Protein AF-A0A936QHN0-F1 (afdb_monomer_lite)

Structure (mmCIF, N/CA/C/O backbone):
data_AF-A0A936QHN0-F1
#
_entry.id   AF-A0A936QHN0-F1
#
loop_
_atom_site.group_PDB
_atom_site.id
_atom_site.type_symbol
_atom_site.label_atom_id
_atom_site.label_alt_id
_atom_site.label_comp_id
_atom_site.label_asym_id
_atom_site.label_entity_id
_atom_site.label_seq_id
_atom_site.pdbx_PDB_ins_code
_atom_site.Cartn_x
_atom_site.Cartn_y
_atom_site.Cartn_z
_atom_site.occupancy
_atom_site.B_iso_or_equiv
_atom_site.auth_seq_id
_atom_site.auth_comp_id
_atom_site.auth_asym_id
_atom_site.auth_atom_id
_atom_site.pdbx_PDB_model_num
ATOM 1 N N . MET A 1 1 ? -9.330 0.485 5.965 1.00 60.91 1 MET A N 1
ATOM 2 C CA . MET A 1 1 ? -8.764 0.485 7.335 1.00 60.91 1 MET A CA 1
ATOM 3 C C . MET A 1 1 ? -7.270 0.221 7.224 1.00 60.91 1 MET A C 1
ATOM 5 O O . MET A 1 1 ? -6.900 -0.715 6.533 1.00 60.91 1 MET A O 1
ATOM 9 N N . LEU A 1 2 ? -6.405 1.069 7.789 1.00 78.06 2 LEU A N 1
ATOM 10 C CA . LEU A 1 2 ? -4.953 0.842 7.735 1.00 78.06 2 LEU A CA 1
ATOM 11 C C . LEU A 1 2 ? -4.526 0.079 8.993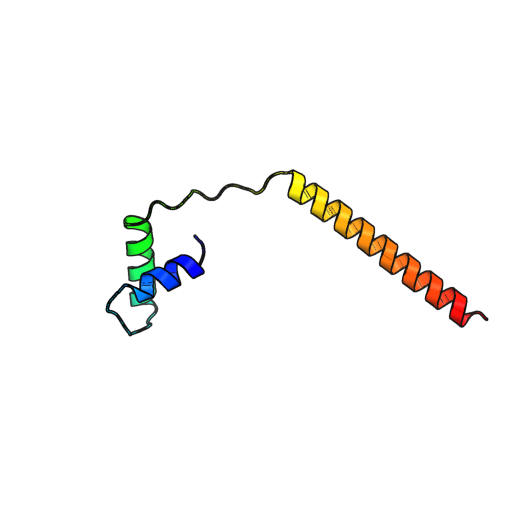 1.00 78.06 2 LEU A C 1
ATOM 13 O O . LEU A 1 2 ? -4.799 0.556 10.094 1.00 78.06 2 LEU A O 1
ATOM 17 N N . ALA A 1 3 ? -3.837 -1.056 8.836 1.00 81.31 3 ALA A N 1
ATOM 18 C CA . ALA A 1 3 ? -3.429 -1.931 9.946 1.00 81.31 3 ALA A CA 1
ATOM 19 C C . ALA A 1 3 ? -2.661 -1.185 11.054 1.00 81.31 3 ALA A C 1
ATOM 21 O O . ALA A 1 3 ? -2.845 -1.444 12.242 1.00 81.31 3 ALA A O 1
ATOM 22 N N . ASN A 1 4 ? -1.873 -0.176 10.675 1.00 86.25 4 ASN A N 1
ATOM 23 C CA . ASN A 1 4 ? -1.119 0.658 11.611 1.00 86.25 4 ASN A CA 1
ATOM 24 C C . ASN A 1 4 ? -2.010 1.409 12.609 1.00 86.25 4 ASN A C 1
ATOM 26 O O . ASN A 1 4 ? -1.611 1.601 13.754 1.00 86.25 4 ASN A O 1
ATOM 30 N N . LYS A 1 5 ? -3.215 1.826 12.200 1.00 87.31 5 LYS A N 1
ATOM 31 C CA . LYS A 1 5 ? -4.114 2.576 13.085 1.00 87.31 5 LYS A CA 1
ATOM 32 C C . LYS A 1 5 ? -4.754 1.678 14.140 1.00 87.31 5 LYS A C 1
ATOM 34 O O . LYS A 1 5 ? -4.832 2.073 15.297 1.00 87.31 5 LYS A O 1
ATOM 39 N N . VAL A 1 6 ? -5.128 0.461 13.751 1.00 87.81 6 VAL A N 1
ATOM 40 C CA . VAL A 1 6 ? -5.652 -0.573 14.659 1.00 87.81 6 VAL A CA 1
ATOM 41 C C . VAL A 1 6 ? -4.586 -0.980 15.663 1.00 87.81 6 VAL A C 1
ATOM 43 O O . VAL A 1 6 ? -4.838 -0.993 16.858 1.00 87.81 6 VAL A O 1
ATOM 46 N N . LYS A 1 7 ? -3.355 -1.200 15.186 1.00 87.06 7 LYS A N 1
ATOM 47 C CA . LYS A 1 7 ? -2.196 -1.497 16.034 1.00 87.06 7 LYS A CA 1
ATOM 48 C C . LYS A 1 7 ? -1.875 -0.373 17.022 1.00 87.06 7 LYS A C 1
ATOM 50 O O . LYS A 1 7 ? -1.318 -0.628 18.081 1.00 87.06 7 LYS A O 1
ATOM 55 N N . ASN A 1 8 ? -2.150 0.882 16.672 1.00 88.62 8 ASN A N 1
ATOM 56 C CA . ASN A 1 8 ? -1.967 1.987 17.609 1.00 88.62 8 ASN A CA 1
ATOM 57 C C . ASN A 1 8 ? -3.097 2.048 18.642 1.00 88.62 8 ASN A C 1
ATOM 59 O O . ASN A 1 8 ? -2.838 2.314 19.807 1.00 88.62 8 ASN A O 1
ATOM 63 N N . PHE A 1 9 ? -4.329 1.761 18.224 1.00 89.56 9 PHE A N 1
ATOM 64 C CA . PHE A 1 9 ? -5.476 1.670 19.122 1.00 89.56 9 PHE A CA 1
ATOM 65 C C . PHE A 1 9 ? -5.363 0.500 20.105 1.00 89.56 9 PHE A C 1
ATOM 67 O O . PHE A 1 9 ? -5.643 0.661 21.283 1.00 89.56 9 PHE A O 1
ATOM 74 N N . SER A 1 10 ? -4.851 -0.654 19.675 1.00 88.38 10 SER A N 1
ATOM 75 C CA . SER A 1 10 ? -4.641 -1.785 20.582 1.00 88.38 10 SER A CA 1
ATOM 76 C C . SER A 1 10 ? -3.679 -1.448 21.729 1.00 88.38 10 SER A C 1
ATOM 78 O O . SER A 1 10 ? -3.805 -2.007 22.807 1.00 88.38 10 SER A O 1
ATOM 80 N N . LYS A 1 11 ? -2.742 -0.508 21.530 1.00 88.69 11 LYS A N 1
ATOM 81 C CA . LYS A 1 11 ? -1.817 -0.044 22.579 1.00 88.69 11 LYS A CA 1
ATOM 82 C C . LYS A 1 11 ? -2.464 0.872 23.614 1.00 88.69 11 LYS A C 1
ATOM 84 O O . LYS A 1 11 ? -1.896 1.038 24.686 1.00 88.69 11 LYS A O 1
ATOM 89 N N . THR A 1 12 ? -3.585 1.514 23.283 1.00 88.75 12 THR A N 1
ATOM 90 C CA . THR A 1 12 ? -4.330 2.333 24.249 1.00 88.75 12 THR A CA 1
ATOM 91 C C . THR A 1 12 ? -5.235 1.485 25.136 1.00 88.75 12 THR A C 1
ATOM 93 O O . THR A 1 12 ? -5.755 1.993 26.121 1.00 88.75 12 THR A O 1
ATOM 96 N N . LEU A 1 13 ? -5.438 0.213 24.786 1.00 87.44 13 LEU A N 1
ATOM 97 C CA . LEU A 1 13 ? -6.199 -0.742 25.580 1.00 87.44 13 LEU A CA 1
ATOM 98 C C . LEU A 1 13 ? -5.275 -1.416 26.603 1.00 87.44 13 LEU A C 1
ATOM 100 O O . LEU A 1 13 ? -4.101 -1.661 26.334 1.00 87.44 13 LEU A O 1
ATOM 104 N N . GLU A 1 14 ? -5.812 -1.752 27.774 1.00 82.75 14 GLU A N 1
ATOM 105 C CA . GLU A 1 14 ? -5.050 -2.388 28.862 1.00 82.75 14 GLU A CA 1
ATOM 106 C C . GLU A 1 14 ? -4.676 -3.854 28.571 1.00 82.75 14 GLU A C 1
ATOM 108 O O . GLU A 1 14 ? -3.850 -4.449 29.269 1.00 82.75 14 GLU A O 1
ATOM 113 N N . ASN A 1 15 ? -5.256 -4.444 27.521 1.00 78.31 15 ASN A N 1
ATOM 114 C CA . ASN A 1 15 ? -5.031 -5.833 27.139 1.00 78.31 15 ASN A CA 1
ATOM 115 C C . ASN A 1 15 ? -3.625 -6.038 26.548 1.00 78.31 15 ASN A C 1
ATOM 117 O O . ASN A 1 15 ? -3.306 -5.546 25.468 1.00 78.31 15 ASN A O 1
ATOM 121 N N . LYS A 1 16 ? -2.786 -6.810 27.252 1.00 74.75 16 LYS A N 1
ATOM 122 C CA . LYS A 1 16 ? -1.398 -7.131 26.849 1.00 74.75 16 LYS A CA 1
ATOM 123 C C . LYS A 1 16 ? -1.273 -8.428 26.044 1.00 74.75 16 LYS A C 1
ATOM 125 O O . LYS A 1 16 ? -0.203 -8.715 25.510 1.00 74.75 16 LYS A O 1
ATOM 130 N N . SER A 1 17 ? -2.348 -9.209 25.980 1.00 82.88 17 SER A N 1
ATOM 131 C CA . SER A 1 17 ? -2.407 -10.484 25.267 1.00 82.88 17 SER A CA 1
ATOM 132 C C . SER A 1 17 ? -2.800 -10.283 23.809 1.00 82.88 17 SER A C 1
ATOM 134 O O . SER A 1 17 ? -3.577 -9.387 23.483 1.00 82.88 17 SER A O 1
ATOM 136 N N . LYS A 1 18 ? -2.280 -11.146 22.936 1.00 82.31 18 LYS A N 1
ATOM 137 C CA . LYS A 1 18 ? -2.594 -11.148 21.510 1.00 82.31 18 LYS A CA 1
ATOM 138 C C . LYS A 1 18 ? -3.063 -12.539 21.093 1.00 82.31 18 LYS A C 1
ATOM 140 O O . LYS A 1 18 ? -2.245 -13.428 20.878 1.00 82.31 18 LYS A O 1
ATOM 145 N N . THR A 1 19 ? -4.375 -12.686 20.997 1.00 91.19 19 THR A N 1
ATOM 146 C CA . THR A 1 19 ? -5.072 -13.887 20.521 1.00 91.19 19 THR A CA 1
ATOM 147 C C . THR A 1 19 ? -6.051 -13.446 19.439 1.00 91.19 19 THR A C 1
ATOM 149 O O . THR A 1 19 ? -6.534 -12.315 19.501 1.00 91.19 19 THR A O 1
ATOM 152 N N . ASP A 1 20 ? -6.369 -14.314 18.481 1.00 90.06 20 ASP A N 1
ATOM 153 C CA . ASP A 1 20 ? -7.257 -13.976 17.360 1.00 90.06 20 ASP A CA 1
ATOM 154 C C . ASP A 1 20 ? -8.624 -13.438 17.826 1.00 90.06 20 ASP A C 1
ATOM 156 O O . ASP A 1 20 ? -9.109 -12.445 17.284 1.00 90.06 20 ASP A O 1
ATOM 160 N N . ASP A 1 21 ? -9.192 -14.000 18.901 1.00 92.25 21 ASP A N 1
ATOM 161 C CA . ASP A 1 21 ? -10.454 -13.530 19.496 1.00 92.25 21 ASP A CA 1
ATOM 162 C C . ASP A 1 21 ? -10.353 -12.092 20.033 1.00 92.25 21 ASP A C 1
ATOM 164 O O . ASP A 1 21 ? -11.243 -11.262 19.830 1.00 92.25 21 ASP A O 1
ATOM 168 N N . ILE A 1 22 ? -9.237 -11.777 20.700 1.00 89.69 22 ILE A N 1
ATOM 169 C CA . ILE A 1 22 ? -8.962 -10.442 21.243 1.00 89.69 22 ILE A CA 1
ATOM 170 C C . ILE A 1 22 ? -8.759 -9.458 20.088 1.00 89.69 22 ILE A C 1
ATOM 172 O O . ILE A 1 22 ? -9.320 -8.364 20.106 1.00 89.69 22 ILE A O 1
ATOM 176 N N . ASP A 1 23 ? -8.008 -9.844 19.057 1.00 88.62 23 ASP A N 1
ATOM 177 C CA . ASP A 1 23 ? -7.762 -8.996 17.891 1.00 88.62 23 ASP A CA 1
ATOM 178 C C . ASP A 1 23 ? -9.066 -8.705 17.121 1.00 88.62 23 ASP A C 1
ATOM 180 O O . ASP A 1 23 ? -9.280 -7.566 16.692 1.00 88.62 23 ASP A O 1
ATOM 184 N N . ALA A 1 24 ? -9.974 -9.680 16.996 1.00 91.12 24 ALA A N 1
ATOM 185 C CA . ALA A 1 24 ? -11.297 -9.489 16.397 1.00 91.12 24 ALA A CA 1
ATOM 186 C C . ALA A 1 24 ? -12.170 -8.518 17.213 1.00 91.12 24 ALA A C 1
ATOM 188 O O . ALA A 1 24 ? -12.806 -7.617 16.647 1.00 91.12 24 ALA A O 1
ATOM 189 N N . ALA A 1 25 ? -12.159 -8.644 18.544 1.00 92.25 25 ALA A N 1
ATOM 190 C CA . ALA A 1 25 ? -12.866 -7.729 19.438 1.00 92.25 25 ALA A CA 1
ATOM 191 C C . ALA A 1 25 ? -12.321 -6.294 19.328 1.00 92.25 25 ALA A C 1
ATOM 193 O O . ALA A 1 25 ? -13.091 -5.349 19.150 1.00 92.25 25 ALA A O 1
ATOM 194 N N . ILE A 1 26 ? -10.994 -6.129 19.335 1.00 91.56 26 ILE A N 1
ATOM 195 C CA . ILE A 1 26 ? -10.327 -4.827 19.190 1.00 91.56 26 ILE A CA 1
ATOM 196 C C . ILE A 1 26 ? -10.651 -4.187 17.835 1.00 91.56 26 ILE A C 1
ATOM 198 O O . ILE A 1 26 ? -10.907 -2.984 17.766 1.00 91.56 26 ILE A O 1
ATOM 202 N N . GLN A 1 27 ? -10.661 -4.962 16.746 1.00 90.25 27 GLN A N 1
ATOM 203 C CA . GLN A 1 27 ? -11.027 -4.462 15.416 1.00 90.25 27 GLN A CA 1
ATOM 204 C C . GLN A 1 27 ? -12.483 -3.995 15.357 1.00 90.25 27 GLN A C 1
ATOM 206 O O . GLN A 1 27 ? -12.761 -2.942 14.778 1.00 90.25 27 GLN A O 1
ATOM 211 N N . THR A 1 28 ? -13.388 -4.748 15.983 1.00 91.31 28 THR A N 1
ATOM 212 C CA . THR A 1 28 ? -14.812 -4.406 16.065 1.00 91.31 28 THR A CA 1
ATOM 213 C C . THR A 1 28 ? -15.010 -3.122 16.863 1.00 91.31 28 THR A C 1
ATOM 215 O O . THR A 1 28 ? -15.626 -2.178 16.370 1.00 91.31 28 THR A O 1
ATOM 218 N N . GLN A 1 29 ? -14.407 -3.037 18.051 1.00 92.12 29 GLN A N 1
ATOM 219 C CA . GLN A 1 29 ? -14.442 -1.843 18.892 1.00 92.12 29 GLN A CA 1
ATOM 220 C C . GLN A 1 29 ? -13.873 -0.622 18.160 1.00 92.12 29 GLN A C 1
ATOM 222 O O . GLN A 1 29 ? -14.488 0.441 18.141 1.00 92.12 29 GLN A O 1
ATOM 227 N N . TYR A 1 30 ? -12.737 -0.780 17.480 1.00 91.19 30 TYR A N 1
ATOM 228 C CA . TYR A 1 30 ? -12.141 0.290 16.687 1.00 91.19 30 TYR A CA 1
ATOM 229 C C . TYR A 1 30 ? -13.063 0.775 15.561 1.00 91.19 30 TYR A C 1
ATOM 231 O O . TYR A 1 30 ? -13.139 1.977 15.310 1.00 91.19 30 TYR A O 1
ATOM 239 N N . GLY A 1 31 ? -13.748 -0.145 14.876 1.00 88.62 31 GLY A N 1
ATOM 240 C CA . GLY A 1 31 ? -14.697 0.180 13.812 1.00 88.62 31 GLY A CA 1
ATOM 241 C C . GLY A 1 31 ? -15.955 0.896 14.308 1.00 88.62 31 GLY A C 1
ATOM 242 O O . GLY A 1 31 ? -16.490 1.730 13.582 1.00 88.62 31 GLY A O 1
ATOM 243 N N . LEU A 1 32 ? -16.395 0.606 15.536 1.00 89.75 32 LEU A N 1
ATOM 244 C CA . LEU A 1 32 ? -17.531 1.272 16.179 1.00 89.75 32 LEU A CA 1
ATOM 245 C C . LEU A 1 32 ? -17.160 2.659 16.719 1.00 89.75 32 LEU A C 1
ATOM 247 O O . LEU A 1 32 ? -17.914 3.612 16.546 1.00 89.75 32 LEU A O 1
ATOM 251 N N . GLU A 1 33 ? -15.999 2.790 17.364 1.00 91.44 33 GLU A N 1
ATOM 252 C CA . GLU A 1 33 ? -15.584 4.044 17.999 1.00 91.44 33 GLU A CA 1
ATOM 253 C C . GLU A 1 33 ? -15.024 5.074 17.019 1.00 91.44 33 GLU A C 1
ATOM 255 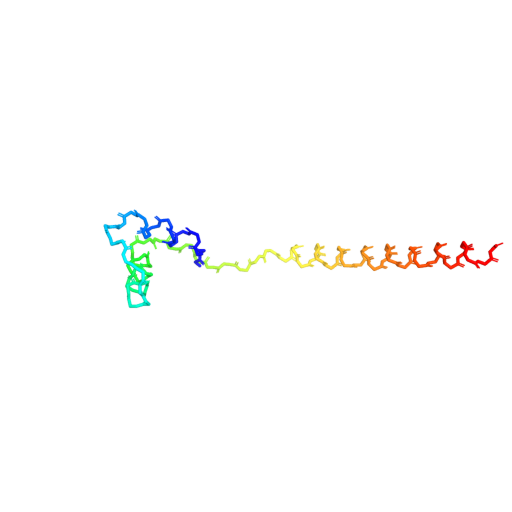O O . GLU A 1 33 ? -15.129 6.281 17.252 1.00 91.44 33 GLU A O 1
ATOM 260 N N . LYS A 1 34 ? -14.321 4.628 15.973 1.00 87.50 34 LYS A N 1
ATOM 261 C CA . LYS A 1 34 ? -13.624 5.537 15.060 1.00 87.50 34 LYS A CA 1
ATOM 262 C C . LYS A 1 34 ? -14.408 5.692 13.772 1.00 87.50 34 LYS A C 1
ATOM 264 O O . LYS A 1 34 ? -14.628 4.729 13.046 1.00 87.50 34 LYS A O 1
ATOM 269 N N . THR A 1 35 ? -14.691 6.939 13.404 1.00 83.81 35 THR A N 1
ATOM 270 C CA . THR A 1 35 ? -15.192 7.268 12.068 1.00 83.81 35 THR A CA 1
ATOM 271 C C . THR A 1 35 ? -14.114 6.962 11.033 1.00 83.81 35 THR A C 1
ATOM 273 O O . THR A 1 35 ? -13.149 7.712 10.846 1.00 83.81 35 THR A O 1
ATOM 276 N N . LEU A 1 36 ? -14.246 5.820 10.363 1.00 83.19 36 LEU A N 1
ATOM 277 C CA . LEU A 1 36 ? -13.341 5.427 9.296 1.00 83.19 36 LEU A CA 1
ATOM 278 C C . LEU A 1 36 ? -13.695 6.205 8.033 1.00 83.19 36 LEU A C 1
ATOM 280 O O . LEU A 1 36 ? -14.834 6.189 7.572 1.00 83.19 36 LEU A O 1
ATOM 284 N N . LYS A 1 37 ? -12.696 6.852 7.427 1.00 84.12 37 LYS A N 1
ATOM 285 C CA . LYS A 1 37 ? -12.858 7.371 6.070 1.00 84.12 37 LYS A CA 1
ATOM 286 C C . LYS A 1 37 ? -13.172 6.188 5.153 1.00 84.12 37 LYS A C 1
ATOM 288 O O . LYS A 1 37 ? -12.378 5.242 5.093 1.00 84.12 37 LYS A O 1
ATOM 293 N N . ALA A 1 38 ? -14.305 6.262 4.455 1.00 84.44 38 ALA A N 1
ATOM 294 C CA . ALA A 1 38 ? -14.655 5.297 3.425 1.00 84.44 38 ALA A CA 1
ATOM 295 C C . ALA A 1 38 ? -13.500 5.189 2.426 1.00 84.44 38 ALA A C 1
ATOM 297 O O . ALA A 1 38 ? -12.868 6.189 2.067 1.00 84.44 38 ALA A O 1
ATOM 298 N N . TRP A 1 39 ? -13.185 3.962 2.020 1.00 87.38 39 TRP A N 1
ATOM 299 C CA . TRP A 1 39 ? -12.180 3.772 0.990 1.00 87.38 39 TRP A CA 1
ATOM 300 C C . TRP A 1 39 ? -12.681 4.410 -0.305 1.00 87.38 39 TRP A C 1
ATOM 302 O O . TRP A 1 39 ? -13.809 4.170 -0.727 1.00 87.38 39 TRP A O 1
ATOM 312 N N . THR A 1 40 ? -11.832 5.224 -0.920 1.00 87.88 40 THR A N 1
ATOM 313 C CA . THR A 1 40 ? -12.083 5.808 -2.234 1.00 87.88 40 THR A CA 1
ATOM 314 C C . THR A 1 40 ? -11.002 5.322 -3.185 1.00 87.88 40 THR A C 1
ATOM 316 O O . THR A 1 40 ? -9.831 5.280 -2.780 1.00 87.88 40 THR A O 1
ATOM 319 N N . PRO A 1 41 ? -11.349 4.992 -4.437 1.00 87.00 41 PRO A N 1
ATOM 320 C CA . PRO A 1 41 ? -10.343 4.649 -5.424 1.00 87.00 41 PRO A CA 1
ATOM 321 C C . PRO A 1 41 ? -9.359 5.818 -5.605 1.00 87.00 41 PRO A C 1
ATOM 323 O O . PRO A 1 41 ? -9.746 6.985 -5.470 1.00 87.00 41 PRO A O 1
ATOM 326 N N . PRO A 1 42 ? -8.076 5.531 -5.880 1.00 86.88 42 PRO A N 1
ATOM 327 C CA . PRO A 1 42 ? -7.115 6.567 -6.233 1.00 86.88 42 PRO A CA 1
ATOM 328 C C . PRO A 1 42 ? -7.532 7.264 -7.538 1.00 86.88 42 PRO A C 1
ATOM 330 O O . PRO A 1 42 ? -8.207 6.672 -8.379 1.00 86.88 42 PRO A O 1
ATOM 333 N N . SER A 1 43 ? -7.109 8.520 -7.709 1.00 92.12 43 SER A N 1
ATOM 334 C CA . SER A 1 43 ? -7.348 9.285 -8.943 1.00 92.12 43 SER A CA 1
ATOM 335 C C . SER A 1 43 ? -6.864 8.524 -10.184 1.00 92.12 43 SER A C 1
ATOM 337 O O . SER A 1 43 ? -5.825 7.861 -10.143 1.00 92.12 43 SER A O 1
ATOM 339 N N . GLY A 1 44 ? -7.576 8.670 -11.307 1.00 91.94 44 GLY A N 1
ATOM 340 C CA . GLY A 1 44 ? -7.202 8.066 -12.593 1.00 91.94 44 GLY A CA 1
ATOM 341 C C . GLY A 1 44 ? -5.786 8.432 -13.057 1.00 91.94 44 GLY A C 1
ATOM 342 O O . GLY A 1 44 ? -5.135 7.620 -13.710 1.00 91.94 44 GLY A O 1
ATOM 343 N N . ILE A 1 45 ? -5.269 9.583 -12.612 1.00 95.31 45 ILE A N 1
ATOM 344 C CA . ILE A 1 45 ? -3.897 10.057 -12.866 1.00 95.31 45 ILE A CA 1
ATOM 345 C C . ILE A 1 45 ? -2.848 9.032 -12.401 1.00 95.31 45 ILE A C 1
ATOM 347 O O . ILE A 1 45 ? -1.814 8.854 -13.037 1.00 95.31 45 ILE A O 1
ATOM 351 N N . PHE A 1 46 ? -3.104 8.300 -11.312 1.00 94.81 46 PHE A N 1
ATOM 352 C CA . PHE A 1 46 ? -2.155 7.294 -10.825 1.00 94.81 46 PHE A CA 1
ATOM 353 C C . PHE A 1 46 ? -2.009 6.103 -11.776 1.00 94.81 46 PHE A C 1
ATOM 355 O O . PHE A 1 46 ? -0.949 5.476 -11.807 1.00 94.81 46 PHE A O 1
ATOM 362 N N . ARG A 1 47 ? -3.054 5.779 -12.548 1.00 93.31 47 ARG A N 1
ATOM 363 C CA . ARG A 1 47 ? -2.974 4.734 -13.574 1.00 93.31 47 ARG A CA 1
ATOM 364 C C . ARG A 1 47 ? -2.081 5.190 -14.722 1.00 93.31 47 ARG A C 1
ATOM 366 O O . ARG A 1 47 ? -1.165 4.460 -15.080 1.00 93.31 47 ARG A O 1
ATOM 373 N N . GLU A 1 48 ? -2.298 6.407 -15.201 1.00 95.94 48 GLU A N 1
ATOM 374 C CA . GLU A 1 48 ? -1.504 7.010 -16.273 1.00 95.94 48 GLU A CA 1
ATOM 375 C C . GLU A 1 48 ? -0.022 7.126 -15.880 1.00 95.94 48 GLU A C 1
ATOM 377 O O . GLU A 1 48 ? 0.858 6.649 -16.591 1.00 95.94 48 GLU A O 1
ATOM 382 N N . LEU A 1 49 ? 0.272 7.628 -14.675 1.00 97.31 49 LEU A N 1
ATOM 383 C CA . LEU A 1 49 ? 1.643 7.674 -14.152 1.00 97.31 49 LEU A CA 1
ATOM 384 C C . LEU A 1 49 ? 2.296 6.287 -14.089 1.00 97.31 49 LEU A C 1
ATOM 386 O O . LEU A 1 49 ? 3.484 6.135 -14.390 1.00 97.31 49 LEU A O 1
ATOM 390 N N . LYS A 1 50 ? 1.537 5.259 -13.694 1.00 96.25 50 LYS A N 1
ATOM 391 C CA . LYS A 1 50 ? 2.030 3.878 -13.638 1.00 96.25 50 LYS A CA 1
ATOM 392 C C . LYS A 1 50 ? 2.344 3.335 -15.032 1.00 96.25 50 LYS A C 1
ATOM 394 O O . LYS A 1 50 ? 3.336 2.621 -15.175 1.00 96.25 50 LYS A O 1
ATOM 399 N N . GLU A 1 51 ? 1.519 3.643 -16.026 1.00 97.00 51 GLU A N 1
ATOM 400 C CA . GLU A 1 51 ? 1.724 3.253 -17.426 1.00 97.00 51 GLU A CA 1
ATOM 401 C C . GLU A 1 51 ? 2.980 3.922 -17.996 1.00 97.00 51 GLU A C 1
ATOM 403 O O . GLU A 1 51 ? 3.910 3.216 -18.388 1.00 97.00 51 GLU A O 1
ATOM 408 N N . LEU A 1 52 ? 3.098 5.246 -17.870 1.00 97.94 52 LEU A N 1
ATOM 409 C CA . LEU A 1 52 ? 4.280 6.005 -18.301 1.00 97.94 52 LEU A CA 1
ATOM 410 C C . LEU A 1 52 ? 5.573 5.496 -17.651 1.00 97.94 52 LEU A C 1
ATOM 412 O O . LEU A 1 52 ? 6.600 5.330 -18.308 1.00 97.94 52 LEU A O 1
ATOM 416 N N . THR A 1 53 ? 5.532 5.190 -16.351 1.00 98.06 53 THR A N 1
ATOM 417 C CA . THR A 1 53 ? 6.706 4.671 -15.631 1.00 98.06 53 THR A CA 1
ATOM 418 C C . THR A 1 53 ? 7.123 3.287 -16.143 1.00 98.06 53 THR A C 1
ATOM 420 O O . THR A 1 53 ? 8.315 2.976 -16.206 1.00 98.06 53 THR A O 1
ATOM 423 N N . ARG A 1 54 ? 6.158 2.438 -16.519 1.00 98.06 54 ARG A N 1
ATOM 424 C CA . ARG A 1 54 ? 6.429 1.114 -17.101 1.00 98.06 54 ARG A CA 1
ATOM 425 C C . ARG A 1 54 ? 7.047 1.228 -18.489 1.00 98.06 54 ARG A C 1
ATOM 427 O O . ARG A 1 54 ? 8.028 0.537 -18.760 1.00 98.06 54 ARG A O 1
ATOM 434 N N . GLU A 1 55 ? 6.513 2.106 -19.331 1.00 98.19 55 GLU A N 1
ATOM 435 C CA . GLU A 1 55 ? 7.054 2.371 -20.668 1.00 98.19 55 GLU A CA 1
ATOM 436 C C . GLU A 1 55 ? 8.482 2.910 -20.594 1.00 98.19 55 GLU A C 1
ATOM 438 O O . GLU A 1 55 ? 9.388 2.362 -21.224 1.00 98.19 55 GLU A O 1
ATOM 443 N N . TYR A 1 56 ? 8.712 3.909 -19.739 1.00 98.31 56 TYR A N 1
ATOM 444 C CA . TYR A 1 56 ? 10.042 4.458 -19.493 1.00 98.31 56 TYR A CA 1
ATOM 445 C C . TYR A 1 56 ? 11.052 3.368 -19.111 1.00 98.31 56 TYR A C 1
ATOM 447 O O . TYR A 1 56 ? 12.158 3.305 -19.657 1.00 98.31 56 TYR A O 1
ATOM 455 N N . ARG A 1 57 ? 10.666 2.475 -18.192 1.00 98.31 57 ARG A N 1
ATOM 456 C CA . ARG A 1 57 ? 11.523 1.373 -17.748 1.00 98.31 57 ARG A CA 1
ATOM 457 C C . ARG A 1 57 ? 11.844 0.400 -18.885 1.00 98.31 57 ARG A C 1
ATOM 459 O O . ARG A 1 57 ? 13.011 0.061 -19.058 1.00 98.31 57 ARG A O 1
ATOM 466 N N . SER A 1 58 ? 10.845 0.009 -19.675 1.00 97.88 58 SER A N 1
ATOM 467 C CA . SER A 1 58 ? 11.020 -0.870 -20.842 1.00 97.88 58 SER A CA 1
ATOM 468 C C . SER A 1 58 ? 12.022 -0.293 -21.851 1.00 97.88 58 SER A C 1
ATOM 470 O O . SER A 1 58 ? 12.949 -0.972 -22.309 1.00 97.88 58 SER A O 1
ATOM 472 N N . ILE A 1 59 ? 11.903 1.007 -22.141 1.00 98.12 59 ILE A N 1
ATOM 473 C CA . ILE A 1 59 ? 12.830 1.715 -23.030 1.00 98.12 59 ILE A CA 1
ATOM 474 C C . ILE A 1 59 ? 14.242 1.712 -22.437 1.00 98.12 59 ILE A C 1
ATOM 476 O O . ILE A 1 59 ? 15.216 1.436 -23.138 1.00 98.12 59 ILE A O 1
ATOM 480 N N . LYS A 1 60 ? 14.377 1.977 -21.133 1.00 98.12 60 LYS A N 1
ATOM 481 C CA . LYS A 1 60 ? 15.681 2.004 -20.462 1.00 98.12 60 LYS A CA 1
ATOM 482 C C . LYS A 1 60 ? 16.379 0.642 -20.484 1.00 98.12 60 LYS A C 1
ATOM 484 O O . LYS A 1 60 ? 17.590 0.577 -20.714 1.00 98.12 60 LYS A O 1
ATOM 489 N N . GLU A 1 61 ? 15.627 -0.432 -20.275 1.00 97.94 61 GLU A N 1
ATOM 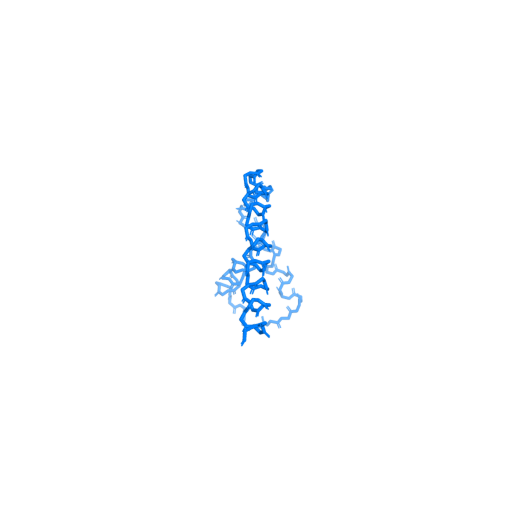490 C CA . GLU A 1 61 ? 16.111 -1.811 -20.376 1.00 97.94 61 GLU A CA 1
ATOM 491 C C . GLU A 1 61 ? 16.575 -2.118 -21.808 1.00 97.94 61 GLU A C 1
ATOM 493 O O . GLU A 1 61 ? 17.702 -2.574 -22.005 1.00 97.94 61 GLU A O 1
ATOM 498 N N . SER A 1 62 ? 15.783 -1.741 -22.816 1.00 97.12 62 SER A N 1
ATOM 499 C CA . SER A 1 62 ? 16.134 -1.900 -24.235 1.00 97.12 62 SER A CA 1
ATOM 500 C C . SER A 1 62 ? 17.429 -1.168 -24.607 1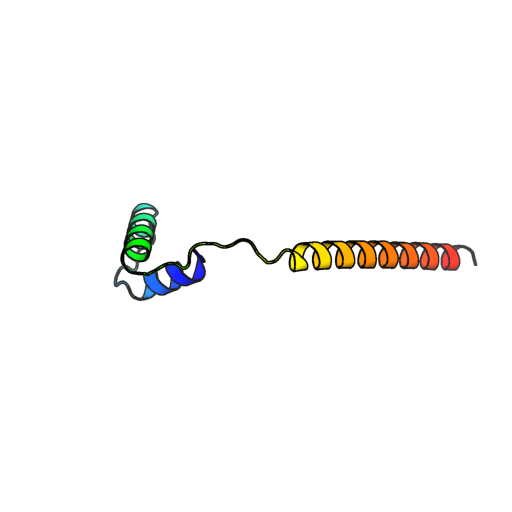.00 97.12 62 SER A C 1
ATOM 502 O O . SER A 1 62 ? 18.318 -1.748 -25.232 1.00 97.12 62 SER A O 1
ATOM 504 N N . ILE A 1 63 ? 17.588 0.085 -24.163 1.00 97.31 63 ILE A N 1
ATOM 505 C CA . ILE A 1 63 ? 18.824 0.864 -24.353 1.00 97.31 63 ILE A CA 1
ATOM 506 C C . ILE A 1 63 ? 20.022 0.138 -23.736 1.00 97.31 63 ILE A C 1
ATOM 508 O O . ILE A 1 63 ? 21.093 0.072 -24.338 1.00 97.31 63 ILE A O 1
ATOM 512 N N . THR A 1 64 ? 19.846 -0.414 -22.537 1.00 96.88 64 THR A N 1
ATOM 513 C CA . THR A 1 64 ? 20.909 -1.119 -21.814 1.00 96.88 64 THR A CA 1
ATOM 514 C C . THR A 1 64 ? 21.342 -2.374 -22.570 1.00 96.88 64 THR A C 1
ATOM 516 O O . THR A 1 64 ? 22.537 -2.578 -22.782 1.00 96.88 64 THR A O 1
ATOM 519 N N . ILE A 1 65 ? 20.383 -3.164 -23.059 1.00 96.88 65 ILE A N 1
ATOM 520 C CA . ILE A 1 65 ? 20.634 -4.365 -23.868 1.00 96.88 65 ILE A CA 1
ATOM 521 C C . ILE A 1 65 ? 21.389 -4.012 -25.153 1.00 96.88 65 ILE A C 1
ATOM 523 O O . ILE A 1 65 ? 22.389 -4.653 -25.478 1.00 96.88 65 ILE A O 1
ATOM 527 N N . ILE A 1 66 ? 20.948 -2.975 -25.872 1.00 96.00 66 ILE A N 1
ATOM 528 C CA . ILE A 1 66 ? 21.605 -2.525 -27.106 1.00 96.00 66 ILE A CA 1
ATOM 529 C C . ILE A 1 66 ? 23.040 -2.085 -26.813 1.00 96.00 66 ILE A C 1
ATOM 531 O O . ILE A 1 66 ? 23.962 -2.498 -27.515 1.00 96.00 66 ILE A O 1
ATOM 535 N N . LYS A 1 67 ? 23.251 -1.300 -25.750 1.00 95.38 67 LYS A N 1
ATOM 536 C CA . LYS A 1 67 ? 24.584 -0.838 -25.355 1.00 95.38 67 LYS A CA 1
ATOM 537 C C . LYS A 1 67 ? 25.525 -2.011 -25.076 1.00 95.38 67 LYS A C 1
ATOM 539 O O . LYS A 1 67 ? 26.644 -2.016 -25.580 1.00 95.38 67 LYS A O 1
ATOM 544 N N . ILE A 1 68 ? 25.064 -3.015 -24.327 1.00 95.19 68 ILE A N 1
ATOM 545 C CA . ILE A 1 68 ? 25.833 -4.239 -24.053 1.00 95.19 68 ILE A CA 1
ATOM 546 C C . ILE A 1 68 ? 26.162 -4.968 -25.359 1.00 95.19 68 ILE A C 1
ATOM 548 O O . ILE A 1 68 ? 27.319 -5.294 -25.606 1.00 95.19 68 ILE A O 1
ATOM 552 N N . LYS A 1 69 ? 25.170 -5.165 -26.233 1.00 93.81 69 LYS A N 1
ATOM 553 C CA . LYS A 1 69 ? 25.356 -5.842 -27.523 1.00 93.81 69 LYS A CA 1
ATOM 554 C C . LYS A 1 69 ? 26.378 -5.141 -28.422 1.00 93.81 69 LYS A C 1
ATOM 556 O O . LYS A 1 69 ? 27.137 -5.823 -29.103 1.00 93.81 69 LYS A O 1
ATOM 561 N N . CYS A 1 70 ? 26.399 -3.808 -28.441 1.00 89.25 70 CYS A N 1
ATOM 562 C CA . CYS A 1 70 ? 27.389 -3.043 -29.200 1.00 89.25 70 CYS A CA 1
ATOM 563 C C . CYS A 1 70 ? 28.798 -3.180 -28.612 1.00 89.25 70 CYS A C 1
ATOM 565 O O . CYS A 1 70 ? 29.747 -3.328 -29.371 1.00 89.25 70 CYS A O 1
ATOM 567 N N . MET A 1 71 ? 28.939 -3.170 -27.282 1.00 86.75 71 MET A N 1
ATOM 568 C CA . MET A 1 71 ? 30.245 -3.334 -26.629 1.00 86.75 71 MET A CA 1
ATOM 569 C C . MET A 1 71 ? 30.848 -4.725 -26.850 1.00 86.75 71 MET A C 1
ATOM 571 O O . MET A 1 71 ? 32.055 -4.829 -26.975 1.00 86.75 71 MET A O 1
ATOM 575 N N . LEU A 1 72 ? 30.026 -5.774 -26.934 1.00 84.06 72 LEU A N 1
ATOM 576 C CA . LEU A 1 72 ? 30.483 -7.153 -27.174 1.00 84.06 72 LEU A CA 1
ATOM 577 C C . LEU A 1 72 ? 30.816 -7.460 -28.646 1.00 84.06 72 LEU A C 1
ATOM 579 O O . LEU A 1 72 ? 31.221 -8.576 -28.960 1.00 84.06 72 LEU A O 1
ATOM 583 N N . ARG A 1 73 ? 30.560 -6.518 -29.560 1.00 71.69 73 ARG A N 1
ATOM 584 C CA . ARG A 1 73 ? 30.806 -6.663 -31.004 1.00 71.69 73 ARG A CA 1
ATOM 585 C C . ARG A 1 73 ? 32.093 -5.981 -31.484 1.00 71.69 73 ARG A C 1
ATOM 587 O O . ARG A 1 73 ? 32.437 -6.179 -32.646 1.00 71.69 73 ARG A O 1
ATOM 594 N N . ASN A 1 74 ? 32.750 -5.201 -30.625 1.00 50.38 74 ASN A N 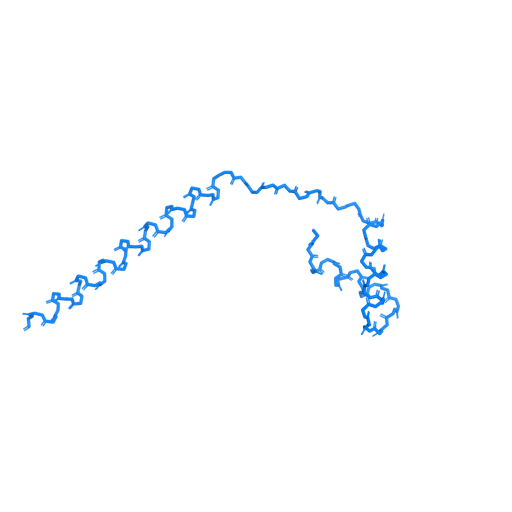1
ATOM 595 C CA . ASN A 1 74 ? 34.091 -4.640 -30.827 1.00 50.38 74 ASN A CA 1
ATOM 596 C C . ASN A 1 74 ? 35.109 -5.449 -30.024 1.00 50.38 74 ASN A C 1
ATOM 598 O O . ASN A 1 74 ? 36.288 -5.439 -30.430 1.00 50.38 74 ASN A O 1
#

Radius of gyration: 24.23 Å; chains: 1; bounding box: 52×24×60 Å

Sequence (74 aa):
MLANKVKNFSKTLENKSKTDDIDAAIQTQYGLEKTLKAWTPPSGIFRELKELTREYRSIKESITIIKIKCMLRN

Foldseek 3Di:
DDPVVLVVQVVVDPDPDDDPVVSVVSVVVCPVPDDDDPDDDDDPVVVVVVVVVVVVVVVVVVVVVVVVVVVVVD

Secondary structure (DSSP, 8-state):
--HHHHHHHHTTSS-----HHHHHHHH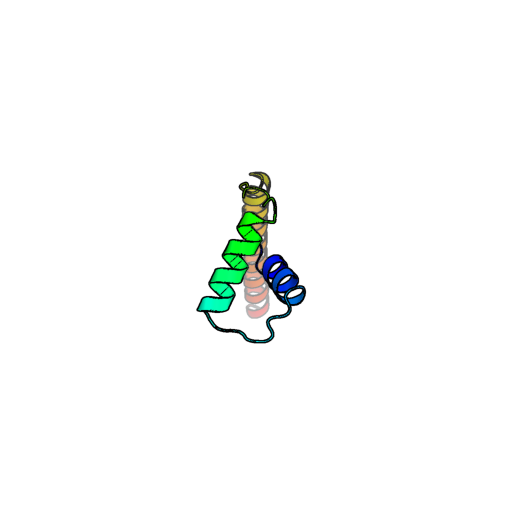HHHHHHS-PPPP-PPPTHHHHHHHHHHHHHHHHHHHHHHHHHHHTT-

pLDDT: mean 89.46, std 8.22, range [50.38, 98.31]